Protein AF-S7V827-F1 (afdb_monomer)

Organism: NCBI:txid641524

Foldseek 3Di:
DVVCCVVVVDPLLRCLLVVLVVQLVVLVVQCVVCVPDDPVSNVVSVVSNVVSVVVCVVQPVDVVNSVVVSVVCVVQVVVCVVPVVSVVVVCCCPVPVVVVVCCVVPPPPPDPDVPPVVVVVVVVVVVCCVVDVPDDDD

Structure (mmCIF, N/CA/C/O backbone):
data_AF-S7V827-F1
#
_entry.id   AF-S7V827-F1
#
loop_
_atom_site.group_PDB
_atom_site.id
_atom_site.type_symbol
_atom_site.label_atom_id
_atom_site.label_alt_id
_atom_site.label_comp_id
_atom_site.label_asym_id
_atom_site.label_entity_id
_atom_site.label_seq_id
_atom_site.pdbx_PDB_ins_code
_atom_site.Cartn_x
_atom_site.Cartn_y
_atom_site.Cartn_z
_atom_site.occupancy
_atom_site.B_iso_or_equiv
_atom_site.auth_seq_id
_atom_site.auth_comp_id
_atom_site.auth_asym_id
_atom_site.auth_atom_id
_atom_site.pdbx_PDB_model_num
ATOM 1 N N . MET A 1 1 ? 3.540 6.032 11.125 1.00 78.88 1 MET A N 1
ATOM 2 C CA . MET A 1 1 ? 2.064 5.888 11.091 1.00 78.88 1 MET A CA 1
ATOM 3 C C . MET A 1 1 ? 1.554 4.808 12.038 1.00 78.88 1 MET A C 1
ATOM 5 O O . MET A 1 1 ? 0.701 5.114 12.858 1.00 78.88 1 MET A O 1
ATOM 9 N N . VAL A 1 2 ? 2.058 3.572 11.950 1.00 82.44 2 VAL A N 1
ATOM 10 C CA . VAL A 1 2 ? 1.587 2.434 12.767 1.00 82.44 2 VAL A CA 1
ATOM 11 C C . VAL A 1 2 ? 1.588 2.750 14.270 1.00 82.44 2 VAL A C 1
ATOM 13 O O . VAL A 1 2 ? 0.588 2.530 14.945 1.00 82.44 2 VAL A O 1
ATOM 16 N N . THR A 1 3 ? 2.648 3.385 14.775 1.00 84.62 3 THR A N 1
ATOM 17 C CA . THR A 1 3 ? 2.775 3.810 16.182 1.00 84.62 3 THR A CA 1
ATOM 18 C C . THR A 1 3 ? 1.733 4.848 16.612 1.00 84.62 3 THR A C 1
ATOM 20 O O . THR A 1 3 ? 1.214 4.786 17.724 1.00 84.62 3 THR A O 1
ATOM 23 N N . ALA A 1 4 ? 1.368 5.782 15.731 1.00 86.12 4 ALA A N 1
ATOM 24 C CA . ALA A 1 4 ? 0.354 6.800 16.008 1.00 86.12 4 ALA A CA 1
ATOM 25 C C . ALA A 1 4 ? -1.058 6.199 16.122 1.00 86.12 4 ALA A C 1
ATOM 27 O O . ALA A 1 4 ? -1.885 6.693 16.884 1.00 86.12 4 ALA A O 1
ATOM 28 N N . VAL A 1 5 ? -1.325 5.110 15.395 1.00 87.81 5 VAL A N 1
ATOM 29 C CA . VAL A 1 5 ? -2.583 4.356 15.508 1.00 87.81 5 VAL A CA 1
ATOM 30 C C . VAL A 1 5 ? -2.570 3.452 16.735 1.00 87.81 5 VAL A C 1
ATOM 32 O O . VAL A 1 5 ? -3.561 3.399 17.456 1.00 87.81 5 VAL A O 1
ATOM 35 N N . ALA A 1 6 ? -1.442 2.790 17.007 1.00 83.81 6 ALA A N 1
ATOM 36 C CA . ALA A 1 6 ? -1.280 1.905 18.159 1.00 83.81 6 ALA A CA 1
ATOM 37 C C . ALA A 1 6 ? -1.418 2.646 19.499 1.00 83.81 6 ALA A C 1
ATOM 39 O O . ALA A 1 6 ? -2.000 2.122 20.439 1.00 83.81 6 ALA A O 1
ATOM 40 N N . THR A 1 7 ? -0.940 3.891 19.565 1.00 88.69 7 THR A N 1
ATOM 41 C CA . THR A 1 7 ? -1.054 4.755 20.755 1.00 88.69 7 THR A CA 1
ATOM 42 C C . THR A 1 7 ? -2.390 5.499 20.851 1.00 88.69 7 THR A C 1
ATOM 44 O O . THR A 1 7 ? -2.573 6.306 21.755 1.00 88.69 7 THR A O 1
ATOM 47 N N . GLY A 1 8 ? -3.320 5.285 19.914 1.00 82.50 8 GLY A N 1
ATOM 48 C CA . GLY A 1 8 ? -4.631 5.943 19.905 1.00 82.50 8 GLY A CA 1
ATOM 49 C C . GLY A 1 8 ? -4.620 7.421 19.492 1.00 82.50 8 GLY A C 1
ATOM 50 O O . GLY A 1 8 ? -5.684 8.030 19.406 1.00 82.50 8 GLY A O 1
ATOM 51 N N . LYS A 1 9 ? -3.452 7.994 19.166 1.00 85.50 9 LYS A N 1
ATOM 52 C CA . LYS A 1 9 ? -3.307 9.400 18.741 1.00 85.50 9 LYS A CA 1
ATOM 53 C C . LYS A 1 9 ? -4.029 9.701 17.427 1.00 85.50 9 LYS A C 1
ATOM 55 O O . LYS A 1 9 ? -4.465 10.827 17.204 1.00 85.50 9 LYS A O 1
ATOM 60 N N . VAL A 1 10 ? -4.169 8.706 16.547 1.00 85.06 10 VAL A N 1
ATOM 61 C CA . VAL A 1 10 ? -4.896 8.841 15.279 1.00 85.06 10 VAL A CA 1
ATOM 62 C C . VAL A 1 10 ? -5.856 7.671 15.090 1.00 85.06 10 VAL A C 1
ATOM 64 O O . VAL A 1 10 ? -5.461 6.507 15.089 1.00 85.06 10 VAL A O 1
ATOM 67 N N . ALA A 1 11 ? -7.134 7.978 14.862 1.00 84.81 11 ALA A N 1
ATOM 68 C CA . ALA A 1 11 ? -8.140 6.963 14.570 1.00 84.81 11 ALA A CA 1
ATOM 69 C C . ALA A 1 11 ? -7.834 6.229 13.252 1.00 84.81 11 ALA A C 1
ATOM 71 O O . ALA A 1 11 ? -7.568 6.864 12.231 1.00 84.81 11 ALA A O 1
ATOM 72 N N . LEU A 1 12 ? -8.014 4.902 13.227 1.00 82.94 12 LEU A N 1
ATOM 73 C CA . LEU A 1 12 ? -7.805 4.058 12.036 1.00 82.94 12 LEU A CA 1
ATOM 74 C C . LEU A 1 12 ? -8.571 4.550 10.788 1.00 82.94 12 LEU A C 1
ATOM 76 O O . LEU A 1 12 ? -8.128 4.386 9.659 1.00 82.94 12 LEU A O 1
ATOM 80 N N . ARG A 1 13 ? -9.718 5.210 10.983 1.00 84.75 13 ARG A N 1
ATOM 81 C CA . ARG A 1 13 ? -10.511 5.806 9.896 1.00 84.75 13 ARG A CA 1
ATOM 82 C C . ARG A 1 13 ? -9.842 7.037 9.266 1.00 84.75 13 ARG A C 1
ATOM 84 O O . ARG A 1 13 ? -10.031 7.275 8.079 1.00 84.75 13 ARG A O 1
ATOM 91 N N . LYS A 1 14 ? -9.078 7.809 10.047 1.00 86.38 14 LYS A N 1
ATOM 92 C CA . LYS A 1 14 ? -8.333 8.991 9.579 1.00 86.38 14 LYS A CA 1
ATOM 93 C C . LYS A 1 14 ? -7.008 8.618 8.909 1.00 86.38 14 LYS A C 1
ATOM 95 O O . LYS A 1 14 ? -6.476 9.420 8.164 1.00 86.38 14 LYS A O 1
ATOM 100 N N . VAL A 1 15 ? -6.512 7.406 9.145 1.00 88.94 15 VAL A N 1
ATOM 101 C CA . VAL A 1 15 ? -5.238 6.858 8.638 1.00 88.94 15 VAL A CA 1
ATOM 102 C C . VAL A 1 15 ? -5.341 6.446 7.170 1.00 88.94 15 VAL A C 1
ATOM 104 O O . VAL A 1 15 ? -4.371 6.566 6.437 1.00 88.94 15 VAL A O 1
ATOM 107 N N . PHE A 1 16 ? -6.520 6.022 6.715 1.00 88.00 16 PHE A N 1
ATOM 108 C CA . PHE A 1 16 ? -6.736 5.571 5.338 1.00 88.00 16 PHE A CA 1
ATOM 109 C C . PHE A 1 16 ? -6.202 6.533 4.250 1.00 88.00 16 PHE A C 1
ATOM 111 O O . PHE A 1 16 ? -5.390 6.088 3.444 1.00 88.00 16 PHE A O 1
ATOM 118 N N . PRO A 1 17 ? -6.561 7.836 4.220 1.00 88.50 17 PRO A N 1
ATOM 119 C CA . PRO A 1 17 ? -6.047 8.755 3.198 1.00 88.50 17 PRO A CA 1
ATOM 120 C C . PRO A 1 17 ? -4.523 8.925 3.228 1.00 88.50 17 PRO A C 1
ATOM 122 O O . PRO A 1 17 ? -3.910 9.084 2.179 1.00 88.50 17 PRO A O 1
ATOM 125 N N . PHE A 1 18 ? -3.893 8.827 4.400 1.00 90.06 18 PHE A N 1
ATOM 126 C CA . PHE A 1 18 ? -2.435 8.878 4.507 1.00 90.06 18 PHE A CA 1
ATOM 127 C C . PHE A 1 18 ? -1.771 7.619 3.921 1.00 90.06 18 PHE A C 1
ATOM 129 O O . PHE A 1 18 ? -0.713 7.736 3.313 1.00 90.06 18 PHE A O 1
ATOM 136 N N . ILE A 1 19 ? -2.380 6.430 4.063 1.00 89.25 19 ILE A N 1
ATOM 137 C CA . ILE A 1 19 ? -1.879 5.192 3.428 1.00 89.25 19 ILE A CA 1
ATOM 138 C C . ILE A 1 19 ? -1.986 5.308 1.905 1.00 89.25 19 ILE A C 1
ATOM 140 O O . ILE A 1 19 ? -1.022 5.026 1.201 1.00 89.25 19 ILE A O 1
ATOM 144 N N . MET A 1 20 ? -3.135 5.769 1.405 1.00 90.00 20 MET A N 1
ATOM 145 C CA . MET A 1 20 ? -3.358 5.975 -0.031 1.00 90.00 20 MET A CA 1
ATOM 146 C C . MET A 1 20 ? -2.367 6.993 -0.617 1.00 90.00 20 MET A C 1
ATOM 148 O O . MET A 1 20 ? -1.822 6.778 -1.698 1.00 90.00 20 MET A O 1
ATOM 152 N N . GLY A 1 21 ? -2.077 8.071 0.119 1.00 89.69 21 GLY A N 1
ATOM 153 C CA . GLY A 1 21 ? -1.056 9.050 -0.258 1.00 89.69 21 GLY A CA 1
ATOM 154 C C . GLY A 1 21 ? 0.363 8.476 -0.263 1.00 89.69 21 GLY A C 1
ATOM 155 O O . GLY A 1 21 ? 1.107 8.720 -1.206 1.00 89.69 21 GLY A O 1
ATOM 156 N N . ALA A 1 22 ? 0.731 7.671 0.740 1.00 90.69 22 ALA A N 1
ATOM 157 C CA . ALA A 1 22 ? 2.040 7.015 0.786 1.00 90.69 22 ALA A CA 1
ATOM 158 C C . ALA A 1 22 ? 2.246 6.054 -0.396 1.00 90.69 22 ALA A C 1
ATOM 160 O O . ALA A 1 22 ? 3.315 6.055 -0.999 1.00 90.69 22 ALA A O 1
ATOM 161 N N . ASN A 1 23 ? 1.207 5.295 -0.758 1.00 88.94 23 ASN A N 1
ATOM 162 C CA . ASN A 1 23 ? 1.239 4.380 -1.896 1.00 88.94 23 ASN A CA 1
ATOM 163 C C . ASN A 1 23 ? 1.356 5.128 -3.238 1.00 88.94 23 ASN A C 1
ATOM 165 O O . ASN A 1 23 ? 2.077 4.701 -4.129 1.00 88.94 23 ASN A O 1
ATOM 169 N N . LEU A 1 24 ? 0.716 6.297 -3.374 1.00 92.06 24 LEU A N 1
ATOM 170 C CA . LEU A 1 24 ? 0.913 7.152 -4.549 1.00 92.06 24 LEU A CA 1
ATOM 171 C C . LEU A 1 24 ? 2.336 7.732 -4.593 1.00 92.06 24 LEU A C 1
ATOM 173 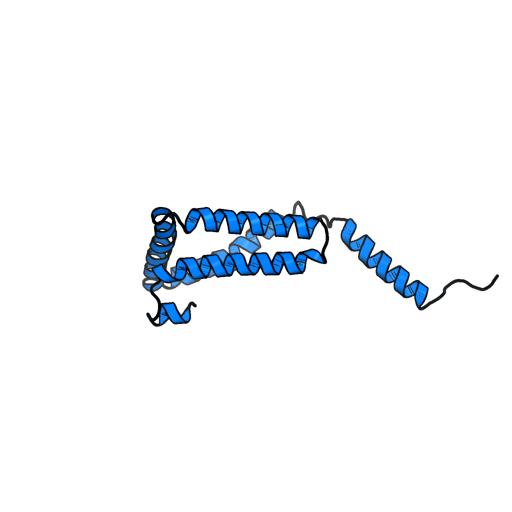O O . LEU A 1 24 ? 2.965 7.740 -5.648 1.00 92.06 24 LEU A O 1
ATOM 177 N N . GLY A 1 25 ? 2.874 8.168 -3.451 1.00 89.25 25 GLY A N 1
ATOM 178 C CA . GLY A 1 25 ? 4.226 8.720 -3.358 1.00 89.25 25 GLY A CA 1
ATOM 179 C C . GLY A 1 25 ? 5.311 7.743 -3.818 1.00 89.25 25 GLY A C 1
ATOM 180 O O . GLY A 1 25 ? 6.177 8.126 -4.602 1.00 89.25 25 GLY A O 1
ATOM 181 N N . THR A 1 26 ? 5.234 6.470 -3.416 1.00 90.25 26 THR A N 1
ATOM 182 C CA . THR A 1 26 ? 6.200 5.443 -3.847 1.00 90.25 26 THR A CA 1
ATOM 183 C C . THR A 1 26 ? 6.172 5.218 -5.356 1.00 90.25 26 THR A C 1
ATOM 185 O O . THR A 1 26 ? 7.224 5.008 -5.956 1.00 90.25 26 THR A O 1
ATOM 188 N N . THR A 1 27 ? 5.001 5.327 -5.993 1.00 90.81 27 THR A N 1
ATOM 189 C CA . THR A 1 27 ? 4.892 5.214 -7.456 1.00 90.81 27 THR A CA 1
ATOM 190 C C . THR A 1 27 ? 5.539 6.388 -8.193 1.00 90.81 27 THR A C 1
ATOM 192 O O . THR A 1 27 ? 6.192 6.182 -9.212 1.00 90.81 27 THR A O 1
ATOM 195 N N . ILE A 1 28 ? 5.436 7.607 -7.652 1.00 89.94 28 ILE A N 1
ATOM 196 C CA . ILE A 1 28 ? 6.079 8.798 -8.227 1.00 89.94 28 ILE A CA 1
ATOM 197 C C . ILE A 1 28 ? 7.601 8.662 -8.136 1.00 89.94 28 ILE A C 1
ATOM 199 O O . ILE A 1 28 ? 8.302 8.897 -9.118 1.00 89.94 28 ILE A O 1
ATOM 203 N N . THR A 1 29 ? 8.122 8.220 -6.988 1.00 88.38 29 THR A N 1
ATOM 204 C CA . THR A 1 29 ? 9.555 7.932 -6.840 1.00 88.38 29 THR A CA 1
ATOM 205 C C . THR A 1 29 ? 10.012 6.830 -7.799 1.00 88.38 29 THR A C 1
ATOM 207 O O . THR A 1 29 ? 11.078 6.953 -8.398 1.00 88.38 29 THR A O 1
ATOM 210 N N . ALA A 1 30 ? 9.202 5.785 -7.997 1.00 86.38 30 ALA A N 1
ATOM 211 C CA . ALA A 1 30 ? 9.502 4.720 -8.950 1.00 86.38 30 ALA A CA 1
ATOM 212 C C . ALA A 1 3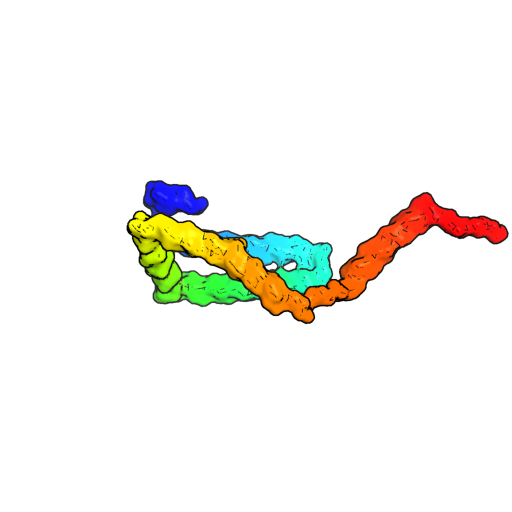0 ? 9.559 5.225 -10.400 1.00 86.38 30 ALA A C 1
ATOM 214 O O . ALA A 1 30 ? 10.452 4.817 -11.136 1.00 86.38 30 ALA A O 1
ATOM 215 N N . VAL A 1 31 ? 8.675 6.148 -10.800 1.00 89.25 31 VAL A N 1
ATOM 216 C CA . VAL A 1 31 ? 8.759 6.792 -12.121 1.00 89.25 31 VAL A CA 1
ATOM 217 C C . VAL A 1 31 ? 10.052 7.575 -12.262 1.00 89.25 31 VAL A C 1
ATOM 219 O O . VAL A 1 31 ? 10.759 7.359 -13.237 1.00 89.25 31 VAL A O 1
ATOM 222 N N . ILE A 1 32 ? 10.409 8.417 -11.286 1.00 90.31 32 ILE A N 1
ATOM 223 C CA . ILE A 1 32 ? 11.668 9.183 -11.325 1.00 90.31 32 ILE A CA 1
ATOM 224 C C . ILE A 1 32 ? 12.871 8.241 -11.493 1.00 90.31 32 ILE A C 1
ATOM 226 O O . ILE A 1 32 ? 13.763 8.516 -12.291 1.00 90.31 32 ILE A O 1
ATOM 230 N N . ALA A 1 33 ? 12.877 7.105 -10.791 1.00 87.31 33 ALA A N 1
ATOM 231 C CA . ALA A 1 33 ? 13.924 6.096 -10.923 1.00 87.31 33 ALA A CA 1
ATOM 232 C C . ALA A 1 33 ? 13.910 5.377 -12.286 1.00 87.31 33 ALA A C 1
ATOM 234 O O . ALA A 1 33 ? 14.970 5.019 -12.797 1.00 87.31 33 ALA A O 1
ATOM 235 N N . ALA A 1 34 ? 12.730 5.162 -12.874 1.00 88.44 34 ALA A N 1
ATOM 236 C CA . ALA A 1 34 ? 12.558 4.473 -14.150 1.00 88.44 34 ALA A CA 1
ATOM 237 C C . ALA A 1 34 ? 12.900 5.341 -15.370 1.00 88.44 34 ALA A C 1
ATOM 239 O O . ALA A 1 34 ? 13.210 4.784 -16.417 1.00 88.44 34 ALA A O 1
ATOM 240 N N . LEU A 1 35 ? 12.907 6.675 -15.248 1.00 83.38 35 LEU A N 1
ATOM 241 C CA . LEU A 1 35 ? 13.269 7.587 -16.348 1.00 83.38 35 LEU A CA 1
ATOM 242 C C . LEU A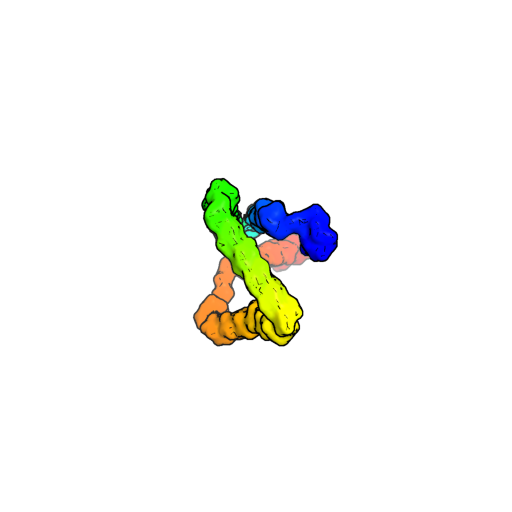 1 35 ? 14.683 7.345 -16.904 1.00 83.38 35 LEU A C 1
ATOM 244 O O . LEU A 1 35 ? 14.932 7.628 -18.069 1.00 83.38 35 LEU A O 1
ATOM 248 N N . TYR A 1 36 ? 15.592 6.805 -16.087 1.00 84.19 36 TYR A N 1
ATOM 249 C CA . TYR A 1 36 ? 16.957 6.437 -16.488 1.00 84.19 36 TYR A CA 1
ATOM 250 C C . TYR A 1 36 ? 17.112 4.924 -16.742 1.00 84.19 36 TYR A C 1
ATOM 252 O O . TYR A 1 36 ? 18.215 4.382 -16.656 1.00 84.19 36 TYR A O 1
ATOM 260 N N . LYS A 1 37 ? 16.004 4.205 -16.961 1.00 84.50 37 LYS A N 1
ATOM 261 C CA . LYS A 1 37 ? 15.959 2.753 -17.202 1.00 84.50 37 LYS A CA 1
ATOM 262 C C . LYS A 1 37 ? 15.388 2.465 -18.594 1.00 84.50 37 LYS A C 1
ATOM 264 O O . LYS A 1 37 ? 15.180 3.367 -19.393 1.00 84.50 37 LYS A O 1
ATOM 269 N N . THR A 1 38 ? 15.184 1.189 -18.911 1.00 85.69 38 THR A N 1
ATOM 270 C CA . THR A 1 38 ? 14.680 0.764 -20.221 1.00 85.69 38 THR A CA 1
ATOM 271 C C . THR A 1 38 ? 13.213 1.107 -20.443 1.00 85.69 38 THR A C 1
ATOM 273 O O . THR A 1 38 ? 12.440 1.236 -19.495 1.00 85.69 38 THR A O 1
ATOM 276 N N . GLU A 1 39 ? 12.809 1.139 -21.714 1.00 83.94 39 GLU A N 1
ATOM 277 C CA . GLU A 1 39 ? 11.417 1.330 -22.151 1.00 83.94 39 GLU A CA 1
ATOM 278 C C . GLU A 1 39 ? 10.433 0.397 -21.421 1.00 83.94 39 GLU A C 1
ATOM 280 O O . GLU A 1 39 ? 9.348 0.807 -21.005 1.00 83.94 39 GLU A O 1
ATOM 285 N N . ALA A 1 40 ? 10.837 -0.856 -21.182 1.00 84.06 40 ALA A N 1
ATOM 286 C CA . ALA A 1 40 ? 10.048 -1.818 -20.416 1.00 84.06 40 ALA A CA 1
ATOM 287 C C . ALA A 1 40 ? 9.842 -1.376 -18.954 1.00 84.06 40 ALA A C 1
ATOM 289 O O . ALA A 1 40 ? 8.731 -1.463 -18.431 1.00 84.06 40 ALA A O 1
ATOM 290 N N . ALA A 1 41 ? 10.885 -0.858 -18.297 1.00 82.00 41 ALA A N 1
ATOM 291 C CA . ALA A 1 41 ? 10.797 -0.358 -16.925 1.00 82.00 41 ALA A CA 1
ATOM 292 C C . ALA A 1 41 ? 9.910 0.895 -16.826 1.00 82.00 41 ALA A C 1
ATOM 294 O O . ALA A 1 41 ? 9.140 1.029 -15.874 1.00 82.00 41 ALA A O 1
ATOM 295 N N . ILE A 1 42 ? 9.968 1.776 -17.829 1.00 85.88 42 ILE A N 1
ATOM 296 C CA . ILE A 1 42 ? 9.120 2.971 -17.924 1.00 85.88 42 ILE A CA 1
ATOM 297 C C . ILE A 1 42 ? 7.650 2.576 -18.111 1.00 85.88 42 ILE A C 1
ATOM 299 O O . ILE A 1 42 ? 6.788 3.081 -17.391 1.00 85.88 42 ILE A O 1
ATOM 303 N N . SER A 1 43 ? 7.358 1.628 -19.008 1.00 87.75 43 SER A N 1
ATOM 304 C CA . SER A 1 43 ? 5.999 1.111 -19.225 1.00 87.75 43 SER A CA 1
ATOM 305 C C . SER A 1 43 ? 5.391 0.549 -17.934 1.00 87.75 43 SER A C 1
ATOM 307 O O . SER A 1 43 ? 4.289 0.937 -17.535 1.00 87.75 43 SER A O 1
ATOM 309 N N . VAL A 1 44 ? 6.148 -0.282 -17.208 1.00 89.06 44 VAL A N 1
ATOM 310 C CA . VAL A 1 44 ? 5.715 -0.829 -15.913 1.00 89.06 44 VAL A CA 1
ATOM 311 C C . VAL A 1 44 ? 5.485 0.287 -14.890 1.00 89.06 44 VAL A C 1
ATOM 313 O O . VAL A 1 44 ? 4.466 0.271 -14.199 1.00 89.06 44 VAL A O 1
ATOM 316 N N . ALA A 1 45 ? 6.376 1.280 -14.806 1.00 89.19 45 ALA A N 1
ATOM 317 C CA . ALA A 1 45 ? 6.230 2.401 -13.878 1.00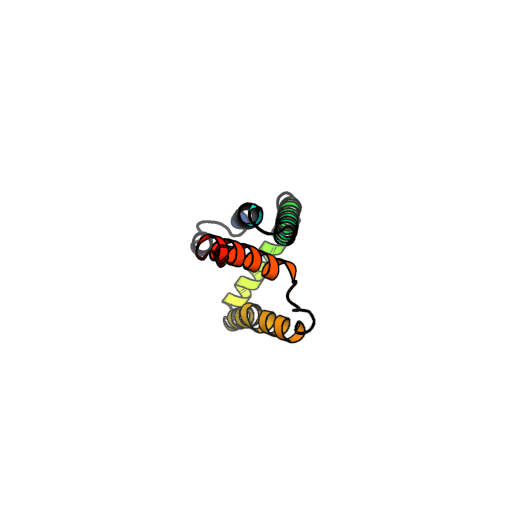 89.19 45 ALA A CA 1
ATOM 318 C C . ALA A 1 45 ? 4.979 3.250 -14.172 1.00 89.19 45 ALA A C 1
ATOM 320 O O . ALA A 1 45 ? 4.258 3.620 -13.243 1.00 89.19 45 ALA A O 1
ATOM 321 N N . ILE A 1 46 ? 4.668 3.503 -15.447 1.00 90.06 46 ILE A N 1
ATOM 322 C CA . ILE A 1 46 ? 3.472 4.249 -15.868 1.00 90.06 46 ILE A CA 1
ATOM 323 C C . ILE A 1 46 ? 2.196 3.486 -15.507 1.00 90.06 46 ILE A C 1
ATOM 325 O O . ILE A 1 46 ? 1.295 4.060 -14.894 1.00 90.06 46 ILE A O 1
ATOM 329 N N . VAL A 1 47 ? 2.120 2.189 -15.828 1.00 92.56 47 VAL A N 1
ATOM 330 C CA . VAL A 1 47 ? 0.968 1.350 -15.453 1.00 92.56 47 VAL A CA 1
ATOM 331 C C . VAL A 1 47 ? 0.798 1.331 -13.934 1.00 92.56 47 VAL A C 1
ATOM 333 O O . VAL A 1 47 ? -0.321 1.456 -13.431 1.00 92.56 47 VAL A O 1
ATOM 336 N N . HIS A 1 48 ? 1.905 1.247 -13.193 1.00 90.12 48 HIS A N 1
ATOM 337 C CA . HIS A 1 48 ? 1.891 1.252 -11.737 1.00 90.12 48 HIS A CA 1
ATOM 338 C C . HIS A 1 48 ? 1.354 2.579 -11.173 1.00 90.12 48 HIS A C 1
ATOM 340 O O . HIS A 1 48 ? 0.506 2.561 -10.279 1.00 90.12 48 HIS A O 1
ATOM 346 N N . VAL A 1 49 ? 1.767 3.730 -11.713 1.00 91.44 49 VAL A N 1
ATOM 347 C CA . VAL A 1 49 ? 1.208 5.037 -11.324 1.00 91.44 49 VAL A CA 1
ATOM 348 C C . VAL A 1 49 ? -0.272 5.134 -11.666 1.00 91.44 49 VAL A C 1
ATOM 350 O O . VAL A 1 49 ? -1.061 5.526 -10.810 1.00 91.44 49 VAL A O 1
ATOM 353 N N . LEU A 1 50 ? -0.671 4.760 -12.883 1.00 91.31 50 LEU A N 1
ATOM 354 C CA . LEU A 1 50 ? -2.064 4.858 -13.322 1.00 91.31 50 LEU A CA 1
ATOM 355 C C . LEU A 1 50 ? -2.990 4.006 -12.453 1.00 91.31 50 LEU A C 1
ATOM 357 O O . LEU A 1 50 ? -4.026 4.498 -12.007 1.00 91.31 50 LEU A O 1
ATOM 361 N N . PHE A 1 51 ? -2.597 2.771 -12.137 1.00 90.94 51 PHE A N 1
ATOM 362 C CA . PHE A 1 51 ? -3.366 1.904 -11.246 1.00 90.94 51 PHE A CA 1
ATOM 363 C C . PHE A 1 51 ? -3.549 2.529 -9.854 1.00 90.94 51 PHE A C 1
ATOM 365 O O . PHE A 1 51 ? -4.662 2.565 -9.326 1.00 90.94 51 PHE A O 1
ATOM 372 N N . ASN A 1 52 ? -2.477 3.078 -9.274 1.00 91.19 52 ASN A N 1
ATOM 373 C CA . ASN A 1 52 ? -2.523 3.698 -7.949 1.00 91.19 52 ASN A CA 1
ATOM 374 C C . ASN A 1 52 ? -3.293 5.028 -7.942 1.00 91.19 52 ASN A C 1
ATOM 376 O O . ASN A 1 52 ? -4.021 5.318 -6.991 1.00 91.19 52 ASN A O 1
ATOM 380 N N . LEU A 1 53 ? -3.193 5.817 -9.012 1.00 92.50 53 LEU A N 1
ATOM 381 C CA . LEU A 1 53 ? -3.913 7.078 -9.163 1.00 92.50 53 LEU A CA 1
ATOM 382 C C . LEU A 1 53 ? -5.419 6.847 -9.334 1.00 92.50 53 LEU A C 1
ATOM 384 O O . LEU A 1 53 ? -6.215 7.449 -8.612 1.00 92.50 53 LEU A O 1
ATOM 388 N N . ILE A 1 54 ? -5.810 5.943 -10.236 1.00 92.44 54 ILE A N 1
ATOM 389 C CA . ILE A 1 54 ? -7.214 5.579 -10.469 1.00 92.44 54 ILE A CA 1
ATOM 390 C C . ILE A 1 54 ? -7.805 4.946 -9.205 1.00 92.44 54 ILE A C 1
ATOM 392 O O . ILE A 1 54 ? -8.886 5.339 -8.766 1.00 92.44 54 ILE A O 1
ATOM 396 N N . GLY A 1 55 ? -7.077 4.028 -8.562 1.00 89.12 55 GLY A N 1
ATOM 397 C CA . GLY A 1 55 ? -7.483 3.434 -7.289 1.00 89.12 55 GLY A CA 1
ATOM 398 C C . GLY A 1 55 ? -7.728 4.490 -6.208 1.00 89.12 55 GLY A C 1
ATOM 399 O O . GLY A 1 55 ? -8.777 4.490 -5.564 1.00 89.12 55 GLY A O 1
ATOM 400 N N . ASN A 1 56 ? -6.822 5.456 -6.045 1.00 91.56 56 ASN A N 1
ATOM 401 C CA . ASN A 1 56 ? -7.013 6.555 -5.099 1.00 91.56 56 ASN A CA 1
ATOM 402 C C . ASN A 1 56 ? -8.230 7.423 -5.440 1.00 91.56 56 ASN A C 1
ATOM 404 O O . ASN A 1 56 ? -9.001 7.767 -4.539 1.00 91.56 56 ASN A O 1
ATOM 408 N N . LEU A 1 57 ? -8.432 7.737 -6.721 1.00 90.81 57 LEU A N 1
ATOM 409 C CA . LEU A 1 57 ? -9.551 8.556 -7.186 1.00 90.81 57 LEU A CA 1
ATOM 410 C C . LEU A 1 57 ? -10.905 7.853 -7.013 1.00 90.81 57 LEU A C 1
ATOM 412 O O . LEU A 1 57 ? -11.916 8.518 -6.822 1.00 90.81 57 LEU A O 1
ATOM 416 N N . ILE A 1 58 ? -10.935 6.521 -7.008 1.00 90.25 58 ILE A N 1
ATOM 417 C CA . ILE A 1 58 ? -12.146 5.734 -6.736 1.00 90.25 58 ILE A CA 1
ATOM 418 C C . ILE A 1 58 ? -12.370 5.544 -5.226 1.00 90.25 58 ILE A C 1
ATOM 420 O O . ILE A 1 58 ? -13.500 5.574 -4.752 1.00 90.25 58 ILE A O 1
ATOM 424 N N . PHE A 1 59 ? -11.325 5.345 -4.423 1.00 87.69 59 PHE A N 1
ATOM 425 C CA . PHE A 1 59 ? -11.499 4.999 -3.005 1.00 87.69 59 PHE A CA 1
ATOM 426 C C . PHE A 1 59 ? -11.623 6.206 -2.067 1.00 87.69 59 PHE A C 1
ATOM 428 O O . PHE A 1 59 ? -12.253 6.090 -1.012 1.00 87.69 59 PHE A O 1
ATOM 435 N N . LEU A 1 60 ? -11.022 7.354 -2.399 1.00 87.31 60 LEU A N 1
ATOM 436 C CA . LEU A 1 60 ? -11.032 8.537 -1.530 1.00 87.31 60 LEU A CA 1
ATOM 437 C C . LEU A 1 60 ? -12.355 9.323 -1.529 1.00 87.31 60 LEU A C 1
ATOM 439 O O . LEU A 1 60 ? -12.834 9.616 -0.428 1.00 87.31 60 LEU A O 1
ATOM 443 N N . PRO A 1 61 ? -12.973 9.664 -2.679 1.00 88.56 61 PRO A N 1
ATOM 444 C CA . PRO A 1 61 ? -14.194 10.468 -2.683 1.00 88.56 61 PRO A CA 1
ATOM 445 C C . PRO A 1 61 ? -15.438 9.661 -2.302 1.00 88.56 61 PRO A C 1
ATOM 447 O O . PRO A 1 61 ? -16.429 10.240 -1.866 1.00 88.56 61 PRO A O 1
ATOM 450 N N . PHE A 1 62 ? -15.397 8.329 -2.407 1.00 89.69 62 PHE A N 1
ATOM 451 C CA . PHE A 1 62 ? -16.530 7.463 -2.091 1.00 89.69 62 PHE A CA 1
ATOM 452 C C . PHE A 1 62 ? -16.434 6.917 -0.652 1.00 89.69 62 PHE A C 1
ATOM 454 O O . PHE A 1 62 ? -15.758 5.913 -0.400 1.00 89.69 62 PHE A O 1
ATOM 461 N N . PRO A 1 63 ? -17.161 7.498 0.325 1.00 82.50 63 PRO A N 1
ATOM 462 C CA . PRO A 1 63 ? -17.049 7.102 1.729 1.00 82.50 63 PRO A CA 1
ATOM 463 C C . PRO A 1 63 ? -17.467 5.649 1.981 1.00 82.50 63 PRO A C 1
ATOM 465 O O . PRO A 1 63 ? -16.911 5.006 2.870 1.00 82.50 63 PRO A O 1
ATOM 468 N N . ARG A 1 64 ? -18.403 5.106 1.187 1.00 86.12 64 ARG A N 1
ATOM 469 C CA . ARG A 1 64 ? -18.834 3.700 1.286 1.00 86.12 64 ARG A CA 1
ATOM 470 C C . ARG A 1 64 ? -17.704 2.727 0.941 1.00 86.12 64 ARG A C 1
ATOM 472 O O . ARG A 1 64 ? -17.501 1.765 1.676 1.00 86.12 64 ARG A O 1
ATOM 479 N N . LEU A 1 65 ? -16.939 3.010 -0.115 1.00 86.81 65 LEU A N 1
ATOM 480 C CA . LEU A 1 65 ? -15.801 2.184 -0.528 1.00 86.81 65 LEU A CA 1
ATOM 481 C C . LEU A 1 65 ? -14.684 2.224 0.516 1.00 86.81 65 LEU A C 1
ATOM 483 O O . LEU A 1 65 ? -14.157 1.180 0.889 1.00 86.81 65 LEU A O 1
ATOM 487 N N . ARG A 1 66 ? -14.399 3.401 1.086 1.00 86.19 66 ARG A N 1
ATOM 488 C CA . ARG A 1 66 ? -13.408 3.557 2.162 1.00 86.19 66 ARG A CA 1
ATOM 489 C C . ARG A 1 66 ? -13.723 2.734 3.412 1.00 86.19 66 ARG A C 1
ATOM 491 O O . ARG A 1 66 ? -12.819 2.295 4.124 1.00 86.19 66 ARG A O 1
ATOM 498 N N . GLU A 1 67 ? -14.999 2.556 3.740 1.00 87.44 67 GLU A N 1
ATOM 499 C CA . GLU A 1 67 ? -15.382 1.827 4.947 1.00 87.44 67 GLU A CA 1
ATOM 500 C C . GLU A 1 67 ? -15.143 0.322 4.857 1.00 87.44 67 GLU A C 1
ATOM 502 O O . GLU A 1 67 ? -14.901 -0.296 5.896 1.00 87.44 67 GLU A O 1
ATOM 507 N N . ILE A 1 68 ? -15.172 -0.263 3.657 1.00 91.62 68 ILE A N 1
ATOM 508 C CA . ILE A 1 68 ? -15.007 -1.708 3.466 1.00 91.62 68 ILE A CA 1
ATOM 509 C C . ILE A 1 68 ? -13.619 -2.165 3.963 1.00 91.62 68 ILE A C 1
ATOM 511 O O . ILE A 1 68 ? -13.580 -2.969 4.902 1.00 91.62 68 ILE A O 1
ATOM 515 N N . PRO A 1 69 ? -12.483 -1.608 3.482 1.00 88.94 69 PRO A N 1
ATOM 516 C CA . PRO A 1 69 ? -11.156 -1.976 3.975 1.00 88.94 69 PRO A CA 1
ATOM 517 C C . PRO A 1 69 ? -10.982 -1.721 5.473 1.00 88.94 69 PRO A C 1
ATOM 519 O O . PRO A 1 69 ? -10.421 -2.547 6.186 1.00 88.94 69 PRO A O 1
ATOM 522 N N . VAL A 1 70 ? -11.502 -0.601 5.989 1.00 89.69 70 VAL A N 1
ATOM 523 C CA . VAL A 1 70 ? -11.357 -0.246 7.411 1.00 89.69 70 VAL A CA 1
ATOM 524 C C . VAL A 1 70 ? -12.123 -1.223 8.310 1.00 89.69 70 VAL A C 1
ATOM 526 O O . VAL A 1 70 ? -11.638 -1.585 9.384 1.00 89.69 70 VAL A O 1
ATOM 529 N N . ARG A 1 71 ? -13.316 -1.669 7.900 1.00 90.94 71 ARG A N 1
ATOM 530 C CA . ARG A 1 71 ? -14.092 -2.679 8.637 1.00 90.94 71 ARG A CA 1
ATOM 531 C C . ARG A 1 71 ? -13.400 -4.038 8.605 1.00 90.94 71 ARG A C 1
ATOM 533 O O . ARG A 1 71 ? -13.310 -4.676 9.655 1.00 90.94 71 ARG A O 1
ATOM 540 N N . LEU A 1 72 ? -12.883 -4.443 7.445 1.00 91.00 72 LEU A N 1
ATOM 541 C CA . LEU A 1 72 ? -12.118 -5.682 7.292 1.00 91.00 72 LEU A CA 1
ATOM 542 C C . LEU A 1 72 ? -10.869 -5.665 8.176 1.00 91.00 72 LEU A C 1
ATOM 544 O O . LEU A 1 72 ? -10.693 -6.572 8.985 1.00 91.00 72 LEU A O 1
ATOM 548 N N . ALA A 1 73 ? -10.086 -4.585 8.134 1.00 90.25 73 ALA A N 1
ATOM 549 C CA . ALA A 1 73 ? -8.903 -4.411 8.971 1.00 90.25 73 ALA A CA 1
ATOM 550 C C . ALA A 1 73 ? -9.232 -4.487 10.472 1.00 90.25 73 ALA A C 1
ATOM 552 O O . ALA A 1 73 ? -8.525 -5.150 11.226 1.00 90.25 73 ALA A O 1
ATOM 553 N N . LYS A 1 74 ? -10.339 -3.875 10.924 1.00 90.00 74 LYS A N 1
ATOM 554 C CA . LYS A 1 74 ? -10.785 -3.988 12.327 1.00 90.00 74 LYS A CA 1
ATOM 555 C C . LYS A 1 74 ? -11.214 -5.404 12.699 1.00 90.00 74 LYS A C 1
ATOM 557 O O . LYS A 1 74 ? -10.933 -5.847 13.810 1.00 90.00 74 LYS A O 1
ATOM 562 N N . LYS A 1 75 ? -11.944 -6.094 11.817 1.00 91.56 75 LYS A N 1
ATOM 563 C CA . LYS A 1 75 ? -12.411 -7.465 12.066 1.00 91.56 75 LYS A CA 1
ATOM 564 C C . LYS A 1 75 ? -11.222 -8.421 12.152 1.00 91.56 75 LYS A C 1
ATOM 566 O O . LYS A 1 75 ? -11.119 -9.148 13.133 1.00 91.56 75 LYS A O 1
ATOM 571 N N . PHE A 1 76 ? -10.307 -8.333 11.191 1.00 91.25 76 PHE A N 1
ATOM 572 C CA . PHE A 1 76 ? -9.088 -9.132 11.149 1.00 91.25 76 PHE A CA 1
ATOM 573 C C . PHE A 1 76 ? -8.172 -8.822 12.338 1.00 91.25 76 PHE A C 1
ATOM 575 O O . PHE A 1 76 ? -7.745 -9.729 13.039 1.00 91.25 76 PHE A O 1
ATOM 582 N N . GLY A 1 77 ? -7.968 -7.540 12.660 1.00 88.88 77 GLY A N 1
ATOM 583 C CA . GLY A 1 77 ? -7.170 -7.126 13.816 1.00 88.88 77 GLY A CA 1
ATOM 584 C C . GLY A 1 77 ? -7.710 -7.658 15.147 1.00 88.88 77 GLY A C 1
ATOM 585 O O . GLY A 1 77 ? -6.936 -8.142 15.967 1.00 88.88 77 GLY A O 1
ATOM 586 N N . ARG A 1 78 ? -9.036 -7.642 15.355 1.00 89.69 78 ARG A N 1
ATOM 587 C CA . ARG A 1 78 ? -9.654 -8.256 16.546 1.00 89.69 78 ARG A CA 1
ATOM 588 C C . ARG A 1 78 ? -9.476 -9.770 16.584 1.00 89.69 78 ARG A C 1
ATOM 590 O O . ARG A 1 78 ? -9.222 -10.323 17.647 1.00 89.69 78 ARG A O 1
ATOM 597 N N . GLN A 1 79 ? -9.605 -10.428 15.437 1.00 91.75 79 GLN A N 1
ATOM 598 C CA . GLN A 1 79 ? -9.436 -11.873 15.337 1.00 91.75 79 GLN A CA 1
ATOM 599 C C . GLN A 1 79 ? -7.992 -12.289 15.658 1.00 91.75 79 GLN A C 1
ATOM 601 O O . GLN A 1 79 ? -7.784 -13.212 16.442 1.00 91.75 79 GLN A O 1
ATOM 606 N N . THR A 1 80 ? -7.010 -11.542 15.154 1.00 91.62 80 THR A N 1
ATOM 607 C CA . THR A 1 80 ? -5.589 -11.725 15.474 1.00 91.62 80 THR A CA 1
ATOM 608 C C . THR A 1 80 ? -5.267 -11.409 16.937 1.00 91.62 80 THR A C 1
ATOM 610 O O . THR A 1 80 ? -4.431 -12.081 17.535 1.00 91.62 80 THR A O 1
ATOM 613 N N . ALA A 1 81 ? -5.935 -10.420 17.541 1.00 89.94 81 ALA A N 1
ATOM 614 C CA . ALA A 1 81 ? -5.764 -10.110 18.962 1.00 89.94 81 ALA A CA 1
ATOM 615 C C . ALA A 1 81 ? -6.287 -11.233 19.874 1.00 89.94 81 ALA A C 1
ATOM 617 O O . ALA A 1 81 ? -5.692 -11.495 20.916 1.00 89.94 81 ALA A O 1
ATOM 618 N N . ASN A 1 82 ? -7.372 -11.903 19.473 1.00 91.56 82 ASN A N 1
ATOM 619 C CA . ASN A 1 82 ? -7.962 -13.003 20.235 1.00 91.56 82 ASN A CA 1
ATOM 620 C C . ASN A 1 82 ? -7.196 -14.326 20.062 1.00 91.56 82 ASN A C 1
ATOM 622 O O . ASN A 1 82 ? -7.083 -15.104 21.002 1.00 91.56 82 ASN A O 1
ATOM 626 N N . ASN A 1 83 ? -6.654 -14.588 18.870 1.00 92.62 83 ASN A N 1
ATOM 627 C CA . ASN A 1 83 ? -5.839 -15.768 18.602 1.00 92.62 83 ASN A CA 1
ATOM 628 C C . ASN A 1 83 ? -4.582 -15.378 17.812 1.00 92.62 83 ASN A C 1
ATOM 630 O O . ASN A 1 83 ? -4.621 -15.190 16.593 1.00 92.62 83 ASN A O 1
ATOM 634 N N . LYS A 1 84 ? -3.451 -15.292 18.523 1.00 91.81 84 LYS A N 1
ATOM 635 C CA . LYS A 1 84 ? -2.154 -14.875 17.963 1.00 91.81 84 LYS A CA 1
ATOM 636 C C . LYS A 1 84 ? -1.684 -15.785 16.824 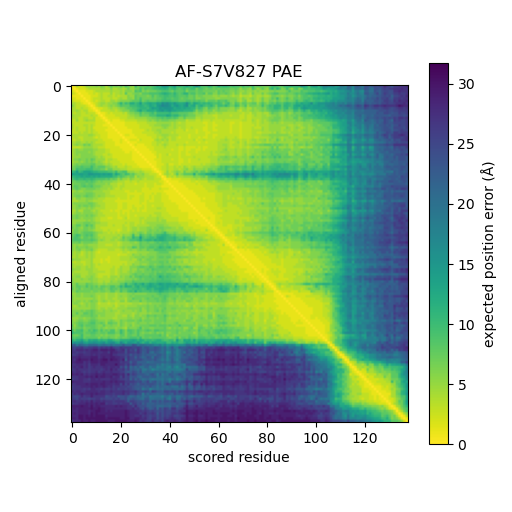1.00 91.81 84 LYS A C 1
ATOM 638 O O . LYS A 1 84 ? -1.007 -15.313 15.911 1.00 91.81 84 LYS A O 1
ATOM 643 N N . SER A 1 85 ? -2.091 -17.054 16.835 1.00 91.25 85 SER A N 1
ATOM 644 C CA . SER A 1 85 ? -1.759 -18.039 15.804 1.00 91.25 85 SER A CA 1
ATOM 645 C C . SER A 1 85 ? -2.273 -17.623 14.427 1.00 91.25 85 SER A C 1
ATOM 647 O O . SER A 1 85 ? -1.611 -17.885 13.431 1.00 91.25 85 SER A O 1
ATOM 649 N N . ILE A 1 86 ? -3.409 -16.918 14.359 1.00 92.19 86 ILE A N 1
ATOM 650 C CA . ILE A 1 86 ? -3.978 -16.422 13.095 1.00 92.19 86 ILE A CA 1
ATOM 651 C C . ILE A 1 86 ? -3.055 -15.373 12.470 1.00 92.19 86 ILE A C 1
ATOM 653 O O . ILE A 1 86 ? -2.808 -15.405 11.266 1.00 92.19 86 ILE A O 1
ATOM 657 N N . GLY A 1 87 ? -2.497 -14.477 13.289 1.00 92.06 87 GLY A N 1
ATOM 658 C CA . GLY A 1 87 ? -1.515 -13.496 12.828 1.00 92.06 87 GLY A CA 1
ATOM 659 C C . GLY A 1 87 ? -0.237 -14.159 12.323 1.00 92.06 87 GLY A C 1
ATOM 660 O O . GLY A 1 87 ? 0.246 -13.816 11.246 1.00 92.06 87 GLY A O 1
ATOM 661 N N . PHE A 1 88 ? 0.277 -15.142 13.068 1.00 94.56 88 PHE A N 1
ATOM 662 C CA . PHE A 1 88 ? 1.477 -1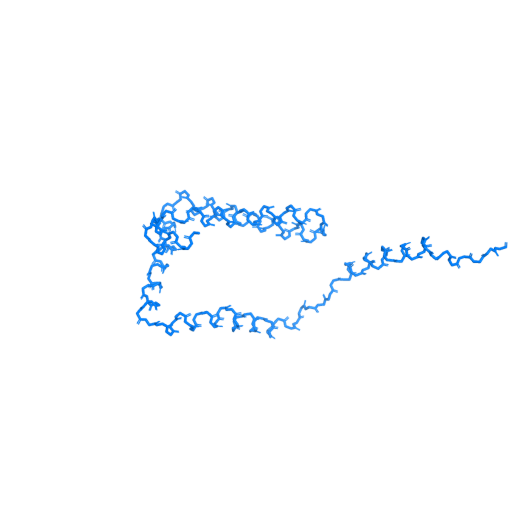5.881 12.676 1.00 94.56 88 PHE A CA 1
ATOM 663 C C . PHE A 1 88 ? 1.270 -16.669 11.375 1.00 94.56 88 PHE A C 1
ATOM 665 O O . PHE A 1 88 ? 2.074 -16.555 10.452 1.00 94.56 88 PHE A O 1
ATOM 672 N N . ALA A 1 89 ? 0.153 -17.393 11.263 1.00 94.88 89 ALA A N 1
ATOM 673 C CA . ALA A 1 89 ? -0.216 -18.127 10.058 1.00 94.88 89 ALA A CA 1
ATOM 674 C C . ALA A 1 89 ? -0.358 -17.197 8.844 1.00 94.88 89 ALA A C 1
ATOM 676 O O . ALA A 1 89 ? 0.141 -17.520 7.771 1.00 94.88 89 ALA A O 1
ATOM 677 N N . TYR A 1 90 ? -0.975 -16.021 9.008 1.00 93.31 90 TYR A N 1
ATOM 678 C CA . TYR A 1 90 ? -1.119 -15.036 7.931 1.00 93.31 90 TYR A CA 1
ATOM 679 C C . TYR A 1 90 ? 0.229 -14.499 7.427 1.00 93.31 90 TYR A C 1
ATOM 681 O O . TYR A 1 90 ? 0.431 -14.389 6.216 1.00 93.31 90 TYR A O 1
ATOM 689 N N . ILE A 1 91 ? 1.154 -14.175 8.339 1.00 94.81 91 ILE A N 1
ATOM 690 C CA . ILE A 1 91 ? 2.503 -13.713 7.980 1.00 94.81 91 ILE A CA 1
ATOM 691 C C . ILE A 1 91 ? 3.259 -14.823 7.246 1.00 94.81 91 ILE A C 1
ATOM 693 O O . ILE A 1 91 ? 3.791 -14.570 6.166 1.00 94.81 91 ILE A O 1
ATOM 697 N N . LEU A 1 92 ? 3.263 -16.046 7.791 1.00 96.31 92 LEU A N 1
ATOM 698 C CA . LEU A 1 92 ? 3.944 -17.189 7.181 1.00 96.31 92 LEU A CA 1
ATOM 699 C C . LEU A 1 92 ? 3.392 -17.482 5.780 1.00 96.31 92 LEU A C 1
ATOM 701 O O . LEU A 1 92 ? 4.152 -17.645 4.827 1.00 96.31 92 LEU A O 1
ATOM 705 N N . LEU A 1 93 ? 2.065 -17.478 5.641 1.00 95.19 93 LEU A N 1
ATOM 706 C CA . LEU A 1 93 ? 1.394 -17.695 4.367 1.00 95.19 93 LEU A CA 1
ATOM 707 C C . LEU A 1 93 ? 1.774 -16.616 3.343 1.00 95.19 93 LEU A C 1
ATOM 709 O O . LEU A 1 93 ? 2.153 -16.938 2.223 1.00 95.19 93 LEU A O 1
ATOM 713 N N . THR A 1 94 ? 1.699 -15.339 3.719 1.00 93.94 94 THR A N 1
ATOM 714 C CA . THR A 1 94 ? 1.802 -14.230 2.756 1.00 93.94 94 THR A CA 1
ATOM 715 C C . THR A 1 94 ? 3.239 -13.905 2.357 1.00 93.94 94 THR A C 1
ATOM 717 O O . THR A 1 94 ? 3.485 -13.602 1.195 1.00 93.94 94 THR A O 1
ATOM 720 N N . PHE A 1 95 ? 4.191 -13.961 3.292 1.00 94.50 95 PHE A N 1
ATOM 721 C CA . PHE A 1 95 ? 5.592 -13.610 3.018 1.00 94.50 95 PHE A CA 1
ATOM 722 C C . PHE A 1 95 ? 6.437 -14.787 2.534 1.00 94.50 95 PHE A C 1
ATOM 724 O O . PHE A 1 95 ? 7.436 -14.562 1.859 1.00 94.50 95 PHE A O 1
ATOM 731 N N . PHE A 1 96 ? 6.055 -16.023 2.865 1.00 94.56 96 PHE A N 1
ATOM 732 C CA . PHE A 1 96 ? 6.826 -17.208 2.491 1.00 94.56 96 PHE A CA 1
ATOM 733 C C . PHE A 1 96 ? 6.031 -18.087 1.536 1.00 94.56 96 PHE A C 1
ATOM 735 O O . PHE A 1 96 ? 6.399 -18.211 0.373 1.00 94.56 96 PHE A O 1
ATOM 742 N N . VAL A 1 97 ? 4.912 -18.660 1.980 1.00 95.56 97 VAL A N 1
ATOM 743 C CA . VAL A 1 97 ? 4.220 -19.691 1.190 1.00 95.56 97 VAL A CA 1
ATOM 744 C C . VAL A 1 97 ? 3.772 -19.162 -0.175 1.00 95.56 97 VAL A C 1
ATOM 746 O O . VAL A 1 97 ? 4.052 -19.813 -1.173 1.00 95.56 97 VAL A O 1
ATOM 749 N N . ILE A 1 98 ? 3.143 -17.983 -0.248 1.00 95.06 98 ILE A N 1
ATOM 750 C CA . ILE A 1 98 ? 2.667 -17.413 -1.520 1.00 95.06 98 ILE A CA 1
ATOM 751 C C . ILE A 1 98 ? 3.832 -17.122 -2.487 1.00 95.06 98 ILE A C 1
ATOM 753 O O . ILE A 1 98 ? 3.772 -17.625 -3.608 1.00 95.06 98 ILE A O 1
ATOM 757 N N . PRO A 1 99 ? 4.899 -16.384 -2.113 1.00 92.81 99 PRO A N 1
ATOM 758 C CA . PRO A 1 99 ? 6.035 -16.159 -3.008 1.00 92.81 99 PRO A CA 1
ATOM 759 C C . PRO A 1 99 ? 6.741 -17.445 -3.448 1.00 92.81 99 PRO A C 1
ATOM 761 O O . PRO A 1 99 ? 7.018 -17.605 -4.633 1.00 92.81 99 PRO A O 1
ATOM 764 N N . PHE A 1 100 ? 6.996 -18.384 -2.530 1.00 92.94 100 PHE A N 1
ATOM 765 C CA . PHE A 1 100 ? 7.648 -19.655 -2.866 1.00 92.94 100 PHE A CA 1
ATOM 766 C C . PHE A 1 100 ? 6.786 -20.508 -3.795 1.00 92.94 100 PHE A C 1
ATOM 768 O O . PHE A 1 100 ? 7.296 -21.078 -4.758 1.00 92.94 100 PHE A O 1
ATOM 775 N N . PHE A 1 101 ? 5.479 -20.560 -3.539 1.00 93.19 101 PHE A N 1
ATOM 776 C CA . PHE A 1 101 ? 4.529 -21.233 -4.413 1.00 93.19 101 PHE A CA 1
ATOM 777 C C . PHE A 1 101 ? 4.512 -20.573 -5.796 1.00 93.19 101 PHE A C 1
ATOM 779 O O . PHE A 1 101 ? 4.653 -21.262 -6.798 1.00 93.19 101 PHE A O 1
ATOM 786 N N . LEU A 1 102 ? 4.438 -19.241 -5.871 1.00 90.75 102 LEU A N 1
ATOM 787 C CA . LEU A 1 102 ? 4.454 -18.516 -7.143 1.00 90.75 102 LEU A CA 1
ATOM 788 C C . LEU A 1 102 ? 5.722 -18.821 -7.957 1.00 90.75 102 LEU A C 1
ATOM 790 O O . LEU A 1 102 ? 5.619 -19.116 -9.141 1.00 90.75 102 LEU A O 1
ATOM 794 N N . ILE A 1 103 ? 6.899 -18.814 -7.323 1.00 90.06 103 ILE A N 1
ATOM 795 C CA . ILE A 1 103 ? 8.178 -19.136 -7.979 1.00 90.06 103 ILE A CA 1
ATOM 796 C C . ILE A 1 103 ? 8.209 -20.596 -8.444 1.00 90.06 103 ILE A C 1
ATOM 798 O O . ILE A 1 103 ? 8.663 -20.874 -9.550 1.00 90.06 103 ILE A O 1
ATOM 802 N N . TYR A 1 104 ? 7.715 -21.530 -7.629 1.00 90.81 104 TYR A N 1
ATOM 803 C CA . TYR A 1 104 ? 7.666 -22.949 -7.981 1.00 90.81 104 TYR A CA 1
ATOM 804 C C . TYR A 1 104 ? 6.774 -23.215 -9.205 1.00 90.81 104 TYR A C 1
ATOM 806 O O . TYR A 1 104 ? 7.163 -23.971 -10.091 1.00 90.81 104 TYR A O 1
ATOM 814 N N . PHE A 1 105 ? 5.613 -22.559 -9.294 1.00 89.12 105 PHE A N 1
ATOM 815 C CA . PHE A 1 105 ? 4.691 -22.708 -10.428 1.00 89.12 105 PHE A CA 1
ATOM 816 C C . PHE A 1 105 ? 5.092 -21.888 -11.663 1.00 89.12 105 PHE A C 1
ATOM 818 O O . PHE A 1 105 ? 4.724 -22.253 -12.776 1.00 89.12 105 PHE A O 1
ATOM 825 N N . ASN A 1 106 ? 5.844 -20.796 -11.498 1.00 83.31 106 ASN A N 1
ATOM 826 C CA . ASN A 1 106 ? 6.242 -19.907 -12.594 1.00 83.31 106 ASN A CA 1
ATOM 827 C C . ASN A 1 106 ? 7.578 -20.298 -13.261 1.00 83.31 106 ASN A C 1
ATOM 829 O O . ASN A 1 106 ? 8.090 -19.544 -14.084 1.00 83.31 106 ASN A O 1
ATOM 833 N N . GLN A 1 107 ? 8.130 -21.492 -13.006 1.00 72.31 107 GLN A N 1
ATOM 834 C CA . GLN A 1 107 ? 9.370 -21.965 -13.657 1.00 72.31 107 GLN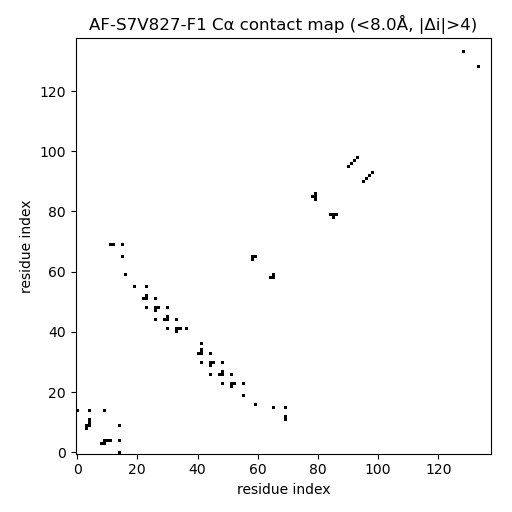 A CA 1
ATOM 835 C C . GLN A 1 107 ? 9.272 -22.166 -15.191 1.00 72.31 107 GLN A C 1
ATOM 837 O O . GLN A 1 107 ? 10.183 -22.728 -15.792 1.00 72.31 107 GLN A O 1
ATOM 842 N N . ALA A 1 108 ? 8.209 -21.692 -15.849 1.00 58.75 108 ALA A N 1
ATOM 843 C CA . ALA A 1 108 ? 8.006 -21.804 -17.290 1.00 58.75 108 ALA A CA 1
ATOM 844 C C . ALA A 1 108 ? 8.359 -20.539 -18.109 1.00 58.75 108 ALA A C 1
ATOM 846 O O . ALA A 1 108 ? 8.473 -20.661 -19.325 1.00 58.75 108 ALA A O 1
ATOM 847 N N . GLU A 1 109 ? 8.575 -19.351 -17.512 1.00 58.56 109 GLU A N 1
ATOM 848 C CA . GLU A 1 109 ? 8.709 -18.096 -18.298 1.00 58.56 109 GLU A CA 1
ATOM 849 C C . GLU A 1 109 ? 9.891 -17.172 -17.938 1.00 58.56 109 GLU A C 1
ATOM 851 O O . GLU A 1 109 ? 9.924 -16.013 -18.343 1.00 58.56 109 GLU A O 1
ATOM 856 N N . VAL A 1 110 ? 10.926 -17.654 -17.241 1.00 59.56 110 VAL A N 1
ATOM 857 C CA . VAL A 1 110 ? 12.165 -16.868 -17.056 1.00 59.56 110 VAL A CA 1
ATOM 858 C C . VAL A 1 110 ? 13.181 -17.241 -18.136 1.00 59.56 110 VAL A C 1
ATOM 860 O O . VAL A 1 110 ? 14.157 -17.944 -17.885 1.00 59.56 110 VAL A O 1
ATOM 863 N N . LYS A 1 111 ? 12.957 -16.772 -19.368 1.00 50.25 111 LYS A N 1
ATOM 864 C CA . LYS A 1 111 ? 14.025 -16.674 -20.374 1.00 50.25 111 LYS A CA 1
ATOM 865 C C . LYS A 1 111 ? 14.517 -15.224 -20.343 1.00 50.25 111 LYS A C 1
ATOM 867 O O . LYS A 1 111 ? 13.700 -14.336 -20.575 1.00 50.25 111 LYS A O 1
ATOM 872 N N . PRO A 1 112 ? 15.786 -14.942 -20.000 1.00 56.31 112 PRO A N 1
ATOM 873 C CA . PRO A 1 112 ? 16.255 -13.565 -19.927 1.00 56.31 112 PRO A CA 1
ATOM 874 C C . PRO A 1 112 ? 16.100 -12.906 -21.303 1.00 56.31 112 PR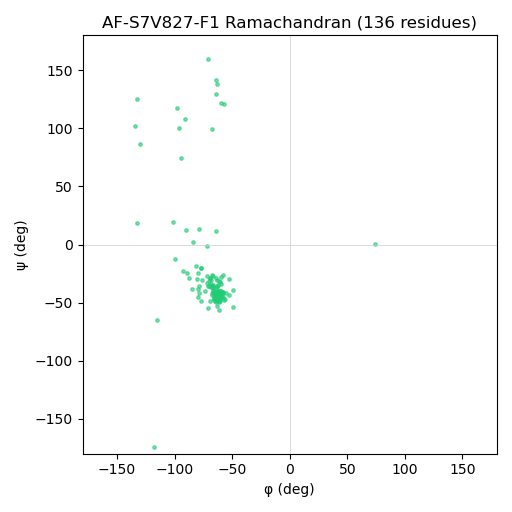O A C 1
ATOM 876 O O . PRO A 1 112 ? 16.624 -13.404 -22.300 1.00 56.31 112 PRO A O 1
ATOM 879 N N . GLU A 1 113 ? 15.345 -11.810 -21.352 1.00 61.84 113 GLU A N 1
ATOM 880 C CA . GLU A 1 113 ? 15.199 -10.957 -22.532 1.00 61.84 113 GLU A CA 1
ATOM 881 C C . GLU A 1 113 ? 16.599 -10.460 -22.966 1.00 61.84 113 GLU A C 1
ATOM 883 O O . GLU A 1 113 ? 17.299 -9.821 -22.172 1.00 61.84 113 GLU A O 1
ATOM 888 N N . PRO A 1 114 ? 17.048 -10.752 -24.201 1.00 59.03 114 PRO A N 1
ATOM 889 C CA . PRO A 1 114 ? 18.439 -10.574 -24.640 1.00 59.03 114 PRO A CA 1
ATOM 890 C C . PRO A 1 114 ? 18.874 -9.111 -24.836 1.00 59.03 114 PRO A C 1
ATOM 892 O O . PRO A 1 114 ? 20.032 -8.848 -25.169 1.00 59.03 114 PRO A O 1
ATOM 895 N N . PHE A 1 115 ? 17.978 -8.143 -24.634 1.00 64.38 115 PHE A N 1
ATOM 896 C CA . PHE A 1 115 ? 18.273 -6.733 -24.867 1.00 64.38 115 PHE A CA 1
ATOM 897 C C . PHE A 1 115 ? 19.239 -6.158 -23.816 1.00 64.38 115 PHE A C 1
ATOM 899 O O . PHE A 1 115 ? 20.316 -5.694 -24.172 1.00 64.38 115 PHE A O 1
ATOM 906 N N . GLN A 1 116 ? 18.934 -6.270 -22.519 1.00 62.72 116 GLN A N 1
ATOM 907 C CA . GLN A 1 116 ? 19.713 -5.630 -21.438 1.00 62.72 116 GLN A CA 1
ATOM 908 C C . GLN A 1 116 ? 21.182 -6.087 -21.390 1.00 62.72 116 GLN A C 1
ATOM 910 O O . GLN A 1 116 ? 22.092 -5.271 -21.279 1.00 62.72 116 GLN A O 1
ATOM 915 N N . VAL A 1 117 ? 21.419 -7.391 -21.559 1.00 68.25 117 VAL A N 1
ATOM 916 C CA . VAL A 1 117 ? 22.762 -7.999 -21.490 1.00 68.25 117 VAL A CA 1
ATOM 917 C C . VAL A 1 117 ? 23.657 -7.541 -22.649 1.00 68.25 117 VAL A C 1
ATOM 919 O O . VAL A 1 117 ? 24.878 -7.492 -22.519 1.00 68.25 117 VAL A O 1
ATOM 922 N N . THR A 1 118 ? 23.068 -7.176 -23.790 1.00 66.12 118 THR A N 1
ATOM 923 C CA . THR A 1 118 ? 23.826 -6.780 -24.983 1.00 66.12 118 THR A CA 1
ATOM 924 C C . THR A 1 118 ? 24.307 -5.325 -24.904 1.00 66.12 118 THR A C 1
ATOM 926 O O . THR A 1 118 ? 25.354 -5.004 -25.466 1.00 66.12 118 THR A O 1
ATOM 929 N N . LEU A 1 119 ? 23.578 -4.445 -24.205 1.00 72.62 119 LEU A N 1
ATOM 930 C CA . LEU A 1 119 ? 23.934 -3.028 -24.071 1.00 72.62 119 LEU A CA 1
ATOM 931 C C . LEU A 1 119 ? 25.016 -2.818 -23.007 1.00 72.62 119 LEU A C 1
ATOM 933 O O . LEU A 1 119 ? 26.013 -2.167 -23.306 1.00 72.62 119 LEU A O 1
ATOM 937 N N . GLU A 1 120 ? 24.889 -3.460 -21.842 1.00 75.25 120 GLU A N 1
ATOM 938 C CA . GLU A 1 120 ? 25.925 -3.432 -20.795 1.00 75.25 120 GLU A CA 1
ATOM 939 C C . GLU A 1 120 ? 27.262 -3.958 -21.344 1.00 75.25 120 GLU A C 1
ATOM 941 O O . GLU A 1 120 ? 28.315 -3.347 -21.171 1.00 75.25 120 GLU A O 1
ATOM 946 N N . LYS A 1 121 ? 27.203 -5.027 -22.151 1.00 74.56 121 LYS A N 1
ATOM 947 C CA . LYS A 1 121 ? 28.380 -5.591 -22.817 1.00 74.56 121 LYS A CA 1
ATOM 948 C C . LYS A 1 121 ? 28.951 -4.691 -23.916 1.00 74.56 121 LYS A C 1
ATOM 950 O O . LYS A 1 121 ? 30.150 -4.740 -24.173 1.00 74.56 121 LYS A O 1
ATOM 955 N N . ARG A 1 122 ? 28.130 -3.870 -24.583 1.00 75.19 122 ARG A N 1
ATOM 956 C CA . ARG A 1 122 ? 28.624 -2.877 -25.555 1.00 75.19 122 ARG A CA 1
ATOM 957 C C . ARG A 1 122 ? 29.306 -1.700 -24.867 1.00 75.19 122 ARG A C 1
ATOM 959 O O . ARG A 1 122 ? 30.329 -1.254 -25.378 1.00 75.19 122 ARG A O 1
ATOM 966 N N . GLU A 1 123 ? 28.775 -1.223 -23.745 1.00 78.25 123 GLU A N 1
ATOM 967 C CA . GLU A 1 123 ? 29.411 -0.165 -22.953 1.00 78.25 123 GLU A CA 1
ATOM 968 C C . GLU A 1 123 ? 30.736 -0.644 -22.347 1.00 78.25 123 GLU A C 1
ATOM 970 O O . GLU A 1 123 ? 31.739 0.058 -22.443 1.00 78.25 123 GLU A O 1
ATOM 975 N N . GLU A 1 124 ? 30.787 -1.875 -21.832 1.00 78.31 124 GLU A N 1
ATOM 976 C CA . GLU A 1 124 ? 32.016 -2.465 -21.290 1.00 78.31 124 GLU A CA 1
ATOM 977 C C . GLU A 1 124 ? 33.096 -2.656 -22.373 1.00 78.31 124 GLU A C 1
ATOM 979 O O . GLU A 1 124 ? 34.259 -2.311 -22.169 1.00 78.31 124 GLU A O 1
ATOM 984 N N . VAL A 1 125 ? 32.725 -3.131 -23.570 1.00 77.38 125 VAL A N 1
ATOM 985 C CA . VAL A 1 125 ? 33.666 -3.292 -24.697 1.00 77.38 125 VAL A CA 1
ATOM 986 C C . VAL A 1 125 ? 34.142 -1.943 -25.245 1.00 77.38 125 VAL A C 1
ATOM 988 O O . VAL A 1 125 ? 35.302 -1.826 -25.642 1.00 77.38 125 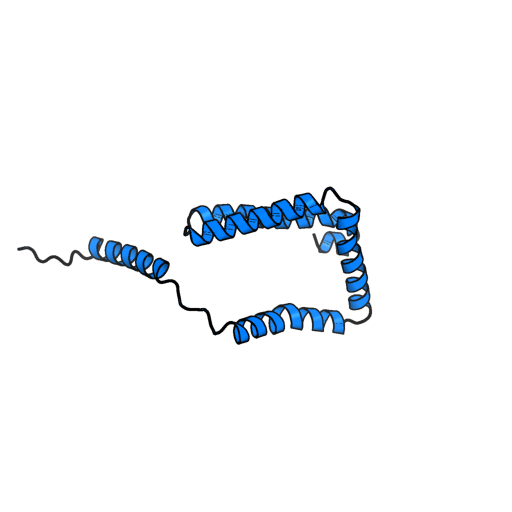VAL A O 1
ATOM 991 N N . ALA A 1 126 ? 33.285 -0.918 -25.263 1.00 76.06 126 ALA A N 1
ATOM 992 C CA . ALA A 1 126 ? 33.691 0.437 -25.633 1.00 76.06 126 ALA A CA 1
ATOM 993 C C . ALA A 1 126 ? 34.701 1.005 -24.624 1.00 76.06 126 ALA A C 1
ATOM 995 O O . ALA A 1 126 ? 35.748 1.507 -25.024 1.00 76.06 126 ALA A O 1
ATOM 996 N N . PHE A 1 127 ? 34.447 0.817 -23.327 1.00 74.94 127 PHE A N 1
ATOM 997 C CA . PHE A 1 127 ? 35.346 1.251 -22.261 1.00 74.94 127 PHE A CA 1
ATOM 998 C C . PHE A 1 127 ? 36.711 0.542 -22.304 1.00 74.94 127 PHE A C 1
ATOM 1000 O O . PHE A 1 127 ? 37.752 1.180 -22.156 1.00 74.94 127 PHE A O 1
ATOM 1007 N N . ILE A 1 128 ? 36.734 -0.772 -22.560 1.00 74.00 128 ILE A N 1
ATOM 1008 C CA . ILE A 1 128 ? 37.988 -1.535 -22.682 1.00 74.00 128 ILE A CA 1
ATOM 1009 C C . ILE A 1 128 ? 38.792 -1.093 -23.910 1.00 74.00 128 ILE A C 1
ATOM 1011 O O . ILE A 1 128 ? 40.010 -0.966 -23.813 1.00 74.00 128 ILE A O 1
ATOM 1015 N N . ASN A 1 129 ? 38.143 -0.835 -25.049 1.00 70.62 129 ASN A N 1
ATOM 1016 C CA . ASN A 1 129 ? 38.838 -0.398 -26.264 1.00 70.62 129 ASN A CA 1
ATOM 1017 C C . ASN A 1 129 ? 39.422 1.019 -26.147 1.00 70.62 129 ASN A C 1
ATOM 1019 O O . ASN A 1 129 ? 40.453 1.287 -26.763 1.00 70.62 129 ASN A O 1
ATOM 1023 N N . ASP A 1 130 ? 38.814 1.891 -25.338 1.00 74.00 130 ASP A N 1
ATOM 1024 C CA . ASP A 1 130 ? 39.367 3.215 -25.027 1.00 74.00 130 ASP A CA 1
ATOM 1025 C C . ASP A 1 130 ? 40.602 3.134 -24.109 1.00 74.00 130 ASP A C 1
ATOM 1027 O O . ASP A 1 130 ? 41.529 3.931 -24.250 1.00 74.00 130 ASP A O 1
ATOM 1031 N N . PHE A 1 131 ? 40.659 2.159 -23.192 1.00 73.44 131 PHE A N 1
ATOM 1032 C CA . PHE A 1 131 ? 41.782 1.998 -22.253 1.00 73.44 131 PHE A CA 1
ATOM 1033 C C . PHE A 1 131 ? 42.889 1.053 -22.734 1.00 73.44 131 PHE A C 1
ATOM 1035 O O . PHE A 1 131 ? 44.030 1.152 -22.282 1.00 73.44 131 PHE A O 1
ATOM 1042 N N . CYS A 1 132 ? 42.579 0.139 -23.648 1.00 61.19 132 CYS A N 1
ATOM 1043 C CA . CYS A 1 132 ? 43.527 -0.788 -24.244 1.00 61.19 132 CYS A CA 1
ATOM 1044 C C . CYS A 1 132 ? 43.372 -0.744 -25.773 1.00 61.19 132 CYS A C 1
ATOM 1046 O O . CYS A 1 132 ? 42.621 -1.542 -26.341 1.00 61.19 132 CYS A O 1
ATOM 1048 N N . PRO A 1 133 ? 44.059 0.183 -26.469 1.00 65.88 133 PRO A N 1
ATOM 1049 C CA . PRO A 1 133 ? 44.019 0.237 -27.923 1.00 65.88 133 PRO A CA 1
ATOM 1050 C C . PRO A 1 133 ? 44.708 -1.011 -28.489 1.00 65.88 133 PRO A C 1
ATOM 1052 O O . PRO A 1 133 ? 45.929 -1.091 -28.583 1.00 65.88 133 PRO A O 1
ATOM 1055 N N . THR A 1 134 ? 43.922 -2.011 -28.881 1.00 66.94 134 THR A N 1
ATOM 1056 C CA . THR A 1 134 ? 44.407 -3.298 -29.416 1.00 66.94 134 THR A CA 1
ATOM 1057 C C . THR A 1 134 ? 44.830 -3.233 -30.887 1.00 66.94 134 THR A C 1
ATOM 1059 O O . THR A 1 134 ? 45.034 -4.270 -31.517 1.00 66.94 134 THR A O 1
ATOM 1062 N N . LYS A 1 135 ? 44.984 -2.037 -31.469 1.00 60.69 135 LYS A N 1
ATOM 1063 C CA . LYS A 1 135 ? 45.390 -1.892 -32.871 1.00 60.69 135 LYS A CA 1
ATOM 1064 C C . LYS A 1 135 ? 46.921 -1.789 -32.966 1.00 60.69 135 LYS A C 1
ATOM 1066 O O . LYS A 1 135 ? 47.458 -0.748 -32.585 1.00 60.69 135 LYS A O 1
ATOM 1071 N N . PRO A 1 136 ? 47.643 -2.814 -33.462 1.00 62.72 136 PRO A N 1
ATOM 1072 C CA . PRO A 1 136 ? 49.058 -2.648 -33.776 1.00 62.72 136 PRO A CA 1
ATOM 1073 C C . PRO A 1 136 ? 49.208 -1.614 -34.909 1.00 62.72 136 PRO A C 1
ATOM 1075 O O . PRO A 1 136 ? 48.365 -1.590 -35.814 1.00 62.72 136 PRO A O 1
ATOM 1078 N N . PRO A 1 137 ? 50.230 -0.740 -34.868 1.00 64.88 137 PRO A N 1
ATOM 1079 C CA . PRO A 1 137 ? 50.489 0.194 -35.956 1.00 64.88 137 PRO A CA 1
ATOM 1080 C C . PRO A 1 137 ? 50.849 -0.586 -37.229 1.00 64.88 137 PRO A C 1
ATOM 1082 O O . PRO A 1 137 ? 51.669 -1.503 -37.180 1.00 64.88 137 PRO A O 1
ATOM 1085 N N . LEU A 1 138 ? 50.170 -0.238 -38.329 1.00 63.88 138 LEU A N 1
ATOM 1086 C CA . LEU A 1 138 ? 50.477 -0.679 -39.695 1.00 63.88 138 LEU A CA 1
ATOM 1087 C C . LEU A 1 138 ? 51.809 -0.093 -40.169 1.00 63.88 138 LEU A C 1
ATOM 1089 O O . LEU A 1 138 ? 52.065 1.089 -39.841 1.00 63.88 138 LEU A O 1
#

Solvent-accessible surface area (backbone atoms only — not comparable to full-atom values): 7940 Å² total; per-residue (Å²): 108,69,66,43,44,74,70,63,78,38,56,74,82,72,44,51,65,55,53,51,48,52,57,42,49,54,31,54,54,45,36,66,62,21,73,83,52,54,72,70,49,36,51,52,30,51,53,51,36,49,54,44,51,53,48,44,66,58,37,66,81,34,64,71,59,47,46,52,60,56,50,50,51,52,53,51,51,51,50,28,72,76,37,58,63,57,46,52,50,50,50,49,41,63,73,43,49,47,53,54,49,50,55,67,73,49,76,82,72,86,69,83,71,72,63,67,67,53,50,57,52,48,53,52,52,52,54,48,48,74,77,50,74,83,71,78,85,129

Sequence (138 aa):
MVTAVATGKVALRKVFPFIMGANLGTTITAVIAALYKTEAAISVAIVHVLFNLIGNLIFLPFPRLREIPVRLAKKFGRQTANNKSIGFAYILLTFFVIPFFLIYFNQAEVKPEPFQVTLEKREEVAFINDFCPTKPPL

Secondary structure (DSSP, 8-state):
-HHHHHTTSS-HHHHHHHHHHHHHHHHHHHHHHHTTS-HHHHHHHHHHHHHHHHHHHHHTT-HHHHHHHHHHHHHHHHHHHH-HHHHHHHHHIIIIIHHHHHHHHTTTS-PPPHHHHHHHHHHHHHHHHHHS------

Radius of gyration: 23.84 Å; Cα contacts (8 Å, |Δi|>4): 46; chains: 1; bounding box: 69×33×60 Å

pLDDT: mean 84.2, std 10.31, range [50.25, 96.31]

Mean predicted aligned error: 11.69 Å

InterPro domains:
  IPR003841 Sodium-dependent phosphate transport protein [PTHR10010] (5-106)

Nearest PDB structures (foldseek):
  8qbw-assembly1_A  TM=3.605E-01  e=3.641E+00  Nostoc punctiforme